Protein AF-A0A1Y5GGZ5-F1 (afdb_monomer_lite)

Foldseek 3Di:
DVLLVVLVVVLVVVPDDPVVVVVSVVVNVVVVVVVVVVVVVVVVVVVVVVVVVVVVPDDDPPPVPPDD

Secondary structure (DSSP, 8-state):
-HHHHHHHHHHHH--S-HHHHHHHHHHHHHHHHHHHHHHHHHHHHHHHHHHHHHHTT------TTS--

Sequence (68 aa):
MNELENIVENLEQGDLSLEDSMKLFERGLSLSQVSQSKLSQAEQKIQILLNKNGEQQLADFDDSESQR

Structure (mmCIF, N/CA/C/O backbone):
data_AF-A0A1Y5GGZ5-F1
#
_entry.id   AF-A0A1Y5GGZ5-F1
#
loop_
_atom_site.group_PDB
_atom_site.id
_atom_site.type_symbol
_atom_site.label_atom_id
_atom_site.label_alt_id
_atom_site.label_comp_id
_atom_site.label_asym_id
_atom_site.label_entity_id
_atom_site.label_seq_id
_atom_site.pdbx_PDB_ins_code
_atom_site.Cartn_x
_atom_site.Cartn_y
_atom_site.Cartn_z
_atom_site.occupancy
_atom_site.B_iso_or_equiv
_atom_site.auth_seq_id
_atom_site.auth_comp_id
_atom_site.auth_asym_id
_atom_site.auth_atom_id
_atom_site.pdbx_PDB_model_num
ATOM 1 N N . MET A 1 1 ? -7.189 2.020 -5.179 1.00 59.34 1 MET A N 1
ATOM 2 C CA . MET A 1 1 ? -6.515 0.722 -5.381 1.00 59.34 1 MET A CA 1
ATOM 3 C C . MET A 1 1 ? -5.860 0.663 -6.751 1.00 59.34 1 MET A C 1
ATOM 5 O O . MET A 1 1 ? -4.686 0.346 -6.799 1.00 59.34 1 MET A O 1
ATOM 9 N N . ASN A 1 2 ? -6.531 1.154 -7.794 1.00 82.62 2 ASN A N 1
ATOM 10 C CA . ASN A 1 2 ? -6.085 1.088 -9.193 1.00 82.62 2 ASN A CA 1
ATOM 11 C C . ASN A 1 2 ? -4.666 1.613 -9.498 1.00 82.62 2 ASN A C 1
ATOM 13 O O . ASN A 1 2 ? -4.018 1.095 -10.391 1.00 82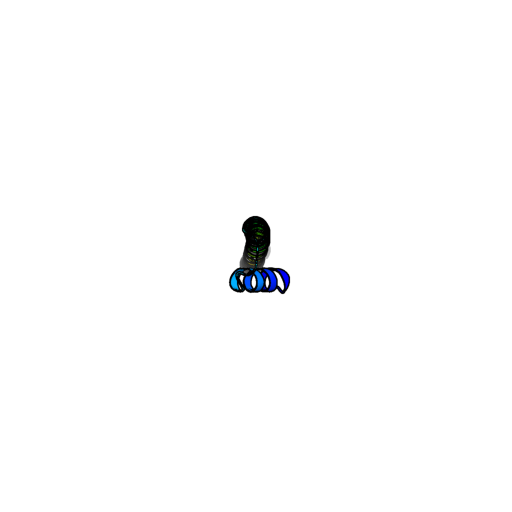.62 2 ASN A O 1
ATOM 17 N N . GLU A 1 3 ? -4.157 2.636 -8.800 1.00 88.94 3 GLU A N 1
ATOM 18 C CA . GLU A 1 3 ? -2.830 3.185 -9.135 1.00 88.94 3 GLU A CA 1
ATOM 19 C C . GLU A 1 3 ? -1.686 2.216 -8.797 1.00 88.94 3 GLU A C 1
ATOM 21 O O . GLU A 1 3 ? -0.778 2.044 -9.601 1.00 88.94 3 GLU A O 1
ATOM 26 N N . LEU A 1 4 ? -1.738 1.559 -7.633 1.00 89.12 4 LEU A N 1
ATOM 27 C CA . LEU A 1 4 ? -0.701 0.604 -7.235 1.00 89.12 4 LEU A CA 1
ATOM 28 C C . LEU A 1 4 ? -0.742 -0.655 -8.110 1.00 89.12 4 LEU A C 1
ATOM 30 O O . LEU A 1 4 ? 0.307 -1.152 -8.497 1.00 89.12 4 LEU A O 1
ATOM 34 N N . GLU A 1 5 ? -1.940 -1.129 -8.453 1.00 90.62 5 GLU A N 1
ATOM 35 C CA . GLU A 1 5 ? -2.141 -2.267 -9.361 1.00 90.62 5 GLU A CA 1
ATOM 36 C C . GLU A 1 5 ? -1.564 -1.975 -10.749 1.00 90.62 5 GLU A C 1
ATOM 38 O O . GLU A 1 5 ? -0.770 -2.762 -11.254 1.00 90.62 5 GLU A O 1
ATOM 43 N N . ASN A 1 6 ? -1.851 -0.795 -11.306 1.00 91.69 6 ASN A N 1
ATOM 44 C CA . ASN A 1 6 ? -1.273 -0.370 -12.579 1.00 91.69 6 ASN A CA 1
ATOM 45 C C . ASN A 1 6 ? 0.260 -0.272 -12.510 1.00 91.69 6 ASN A C 1
ATOM 47 O O . ASN A 1 6 ? 0.945 -0.588 -13.477 1.00 91.69 6 ASN A O 1
ATOM 51 N N . ILE A 1 7 ? 0.824 0.194 -11.391 1.00 91.75 7 ILE A N 1
ATOM 52 C CA . ILE A 1 7 ? 2.282 0.253 -11.209 1.00 91.75 7 ILE A CA 1
ATOM 53 C C . ILE A 1 7 ? 2.884 -1.153 -11.218 1.00 91.75 7 ILE A C 1
ATOM 55 O O . ILE A 1 7 ? 3.889 -1.369 -11.891 1.00 91.75 7 ILE A O 1
ATOM 59 N N . VAL A 1 8 ? 2.274 -2.099 -10.500 1.00 91.12 8 VAL A N 1
ATOM 60 C CA . VAL A 1 8 ? 2.723 -3.498 -10.465 1.00 91.12 8 VAL A CA 1
ATOM 61 C C . VAL A 1 8 ? 2.656 -4.113 -11.860 1.00 91.12 8 VAL A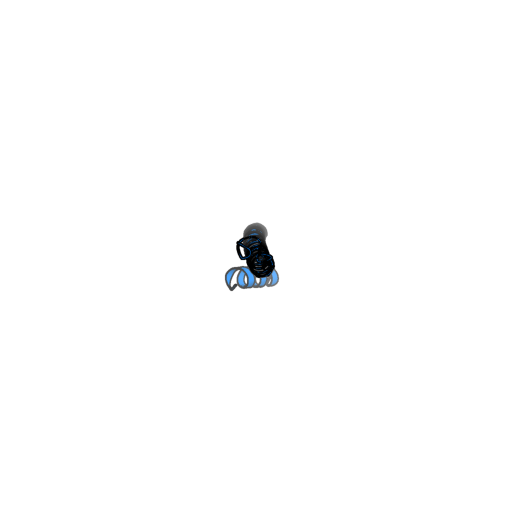 C 1
ATOM 63 O O . VAL A 1 8 ? 3.653 -4.658 -12.318 1.00 91.12 8 VAL A O 1
ATOM 66 N N . GLU A 1 9 ? 1.542 -3.939 -12.568 1.00 91.69 9 GLU A N 1
ATOM 67 C CA . GLU A 1 9 ? 1.367 -4.469 -13.923 1.00 91.69 9 GLU A CA 1
ATOM 68 C C . GLU A 1 9 ? 2.427 -3.923 -14.895 1.00 91.69 9 GLU A C 1
ATOM 70 O O . GLU A 1 9 ? 3.046 -4.684 -15.635 1.00 91.69 9 GLU A O 1
ATOM 75 N N . ASN A 1 10 ? 2.707 -2.616 -14.853 1.00 88.50 10 ASN A N 1
ATOM 76 C CA . ASN A 1 10 ? 3.742 -2.009 -15.697 1.00 88.50 10 ASN A CA 1
ATOM 77 C C . ASN A 1 10 ? 5.155 -2.515 -15.356 1.00 88.50 10 ASN A C 1
ATOM 79 O O . ASN A 1 10 ? 5.971 -2.709 -16.255 1.00 88.50 10 ASN A O 1
ATOM 83 N N . LEU A 1 11 ? 5.457 -2.738 -14.072 1.00 89.31 11 LEU A N 1
ATOM 84 C CA . LEU A 1 11 ? 6.745 -3.297 -13.648 1.00 89.31 11 LEU A CA 1
ATOM 85 C C . LEU A 1 11 ? 6.902 -4.764 -14.076 1.00 89.31 11 LEU A C 1
ATOM 87 O O . LEU A 1 11 ? 8.001 -5.172 -14.445 1.00 89.31 11 LEU A O 1
ATOM 91 N N . GLU A 1 12 ? 5.819 -5.544 -14.062 1.00 90.06 12 GLU A N 1
ATOM 92 C CA . GLU A 1 12 ? 5.810 -6.948 -14.491 1.00 90.06 12 GLU A CA 1
ATOM 93 C C . GLU A 1 12 ? 5.933 -7.117 -16.012 1.00 90.06 12 GLU A C 1
ATOM 95 O O . GLU A 1 12 ? 6.485 -8.119 -16.467 1.00 90.06 12 GLU A O 1
ATOM 100 N N . GLN A 1 13 ? 5.475 -6.138 -16.802 1.00 89.81 13 GLN A N 1
ATOM 101 C CA . GLN A 1 13 ? 5.610 -6.155 -18.265 1.00 89.81 13 GLN A CA 1
ATOM 102 C C . GLN A 1 13 ? 7.068 -6.049 -18.739 1.00 89.81 13 GLN A C 1
ATOM 104 O O . GLN A 1 13 ? 7.403 -6.587 -19.790 1.00 89.81 13 GLN A O 1
ATOM 109 N N . GLY A 1 14 ? 7.948 -5.393 -17.976 1.00 83.81 14 GLY A N 1
ATOM 110 C CA . GLY A 1 14 ? 9.393 -5.375 -18.246 1.00 83.81 14 GLY A CA 1
ATOM 111 C C . GLY A 1 14 ? 9.852 -4.524 -19.441 1.00 83.81 14 GLY A C 1
ATOM 112 O O . GLY A 1 14 ? 11.050 -4.469 -19.706 1.00 83.81 14 GLY A O 1
ATOM 113 N N . ASP A 1 15 ? 8.944 -3.816 -20.119 1.00 88.88 15 ASP A N 1
ATOM 114 C CA . ASP A 1 15 ? 9.243 -2.945 -21.273 1.00 88.88 15 ASP A CA 1
ATOM 115 C C . ASP A 1 15 ? 9.698 -1.523 -20.877 1.00 88.88 15 ASP A C 1
ATOM 117 O O . ASP A 1 15 ? 9.846 -0.629 -21.714 1.00 88.88 15 ASP A O 1
ATOM 121 N N . LEU A 1 16 ? 9.920 -1.289 -19.583 1.00 89.00 16 LEU A N 1
ATOM 122 C CA . LEU A 1 16 ? 10.293 0.009 -19.037 1.00 89.00 16 LEU A CA 1
ATOM 123 C C . LEU A 1 16 ? 11.806 0.215 -19.040 1.00 89.00 16 LEU A C 1
ATOM 125 O O . LEU A 1 16 ? 12.593 -0.697 -18.780 1.00 89.00 16 LEU A O 1
ATOM 129 N N . SER A 1 17 ? 12.225 1.466 -19.232 1.00 93.88 17 SER A N 1
ATOM 130 C CA . SER A 1 17 ? 13.605 1.843 -18.945 1.00 93.88 17 SER A CA 1
ATOM 131 C C . SER A 1 17 ? 13.915 1.645 -17.454 1.00 93.88 17 SER A C 1
ATOM 133 O O . SER A 1 17 ? 13.020 1.656 -16.601 1.00 93.88 17 SER A O 1
ATOM 135 N N . LEU A 1 18 ? 15.198 1.495 -17.113 1.00 90.06 18 LEU A N 1
ATOM 136 C CA . LEU A 1 18 ? 15.621 1.401 -15.713 1.00 90.06 18 LEU A CA 1
ATOM 137 C C . LEU A 1 18 ? 15.188 2.639 -14.914 1.00 90.06 18 LEU A C 1
ATOM 139 O O . LEU A 1 18 ? 14.738 2.513 -13.780 1.00 90.06 18 LEU A O 1
ATOM 143 N N . GLU A 1 19 ? 15.298 3.828 -15.507 1.00 94.06 19 GLU A N 1
ATOM 144 C CA . GLU A 1 19 ? 14.910 5.075 -14.849 1.00 94.06 19 GLU A CA 1
ATOM 145 C C . GLU A 1 19 ? 13.403 5.111 -14.554 1.00 94.06 19 GLU A C 1
ATOM 147 O O . GLU A 1 19 ? 12.995 5.467 -13.446 1.00 94.06 19 GLU A O 1
ATOM 152 N N . ASP A 1 20 ? 12.574 4.689 -15.508 1.00 92.06 20 ASP A N 1
ATOM 153 C CA . ASP A 1 20 ? 11.119 4.660 -15.333 1.00 92.06 20 ASP A CA 1
ATOM 154 C C . ASP A 1 20 ? 10.688 3.581 -14.336 1.00 92.06 20 ASP A C 1
ATOM 156 O O . ASP A 1 20 ? 9.821 3.822 -13.495 1.00 92.06 20 ASP A O 1
ATOM 160 N N . SER A 1 21 ? 11.359 2.427 -14.356 1.00 92.00 21 SER A N 1
ATOM 161 C CA . SER A 1 21 ? 11.161 1.352 -13.378 1.00 92.00 21 SER A CA 1
ATOM 162 C C . SER A 1 21 ? 11.454 1.826 -11.953 1.00 92.00 21 SER A C 1
ATOM 164 O O . SER A 1 21 ? 10.688 1.545 -11.032 1.00 92.00 21 SER A O 1
ATOM 166 N N . MET A 1 22 ? 12.523 2.608 -11.764 1.00 94.25 22 MET A N 1
ATOM 167 C CA . MET A 1 22 ? 12.881 3.169 -10.457 1.00 94.25 22 MET A CA 1
ATOM 168 C C . MET A 1 22 ? 11.844 4.193 -9.976 1.00 94.25 22 MET A C 1
ATOM 170 O O . MET A 1 22 ? 11.412 4.126 -8.825 1.00 94.25 22 MET A O 1
ATOM 174 N N . LYS A 1 23 ? 11.362 5.081 -10.857 1.00 95.12 23 LYS A N 1
ATOM 175 C CA . LYS A 1 23 ? 10.293 6.044 -10.520 1.00 95.12 23 LYS A CA 1
ATOM 176 C C . LYS A 1 23 ? 8.994 5.344 -10.117 1.00 95.12 23 LYS A C 1
ATOM 178 O O . LYS A 1 23 ? 8.349 5.734 -9.142 1.00 95.12 23 LYS A O 1
ATOM 183 N N . LEU A 1 24 ? 8.605 4.306 -10.857 1.00 94.31 24 LEU A N 1
ATOM 184 C CA . LEU A 1 24 ? 7.406 3.521 -10.568 1.00 94.31 24 LEU A CA 1
ATOM 185 C C . LEU A 1 24 ? 7.540 2.747 -9.255 1.00 94.31 24 LEU A C 1
ATOM 187 O O . LEU A 1 24 ? 6.601 2.736 -8.459 1.00 94.31 24 LEU A O 1
ATOM 191 N N . PHE A 1 25 ? 8.714 2.183 -8.976 1.00 91.44 25 PHE A N 1
ATOM 192 C CA . PHE A 1 25 ? 8.997 1.520 -7.707 1.00 91.44 25 PHE A CA 1
ATOM 193 C C . PHE A 1 25 ? 8.885 2.478 -6.511 1.00 91.44 25 PHE A C 1
ATOM 195 O O . PHE A 1 25 ? 8.180 2.178 -5.545 1.00 91.44 25 PHE A O 1
ATOM 202 N N . GLU A 1 26 ? 9.510 3.658 -6.580 1.00 95.44 26 GLU A N 1
ATOM 203 C CA . GLU A 1 26 ? 9.411 4.682 -5.529 1.00 95.44 26 GLU A CA 1
ATOM 204 C C . GLU A 1 26 ? 7.959 5.114 -5.291 1.00 95.44 26 GLU A C 1
ATOM 206 O O . GLU A 1 26 ? 7.503 5.231 -4.146 1.00 95.44 26 GLU A O 1
ATOM 211 N N . ARG A 1 27 ? 7.196 5.294 -6.375 1.00 95.00 27 ARG A N 1
ATOM 212 C CA . ARG A 1 27 ? 5.772 5.623 -6.294 1.00 95.00 27 ARG A CA 1
ATOM 213 C C . ARG A 1 27 ? 4.970 4.504 -5.633 1.00 95.00 27 ARG A C 1
ATOM 215 O O . ARG A 1 27 ? 4.161 4.785 -4.746 1.00 95.00 27 ARG A O 1
ATOM 222 N N . GLY A 1 28 ? 5.210 3.253 -6.021 1.00 93.25 28 GLY A N 1
ATOM 223 C CA . GLY A 1 28 ? 4.572 2.079 -5.429 1.00 93.25 28 GLY A CA 1
ATOM 224 C C . GLY A 1 28 ? 4.853 1.962 -3.929 1.00 93.25 28 GLY A C 1
ATOM 225 O O . GLY A 1 28 ? 3.931 1.747 -3.137 1.00 93.25 28 GLY A O 1
ATOM 226 N N . LEU A 1 29 ? 6.099 2.207 -3.514 1.00 94.00 29 LEU A N 1
ATOM 227 C CA . LEU A 1 29 ? 6.493 2.208 -2.106 1.00 94.00 29 LEU A CA 1
ATOM 228 C C . LEU A 1 29 ? 5.750 3.287 -1.305 1.00 94.00 29 LEU A C 1
ATOM 230 O O . LEU A 1 29 ? 5.213 2.999 -0.234 1.00 94.00 29 LEU A O 1
ATOM 234 N N . SER A 1 30 ? 5.659 4.508 -1.838 1.00 95.19 30 SER A N 1
ATOM 235 C CA . SER A 1 30 ? 4.914 5.603 -1.204 1.00 95.19 30 SER A CA 1
ATOM 236 C C . SER A 1 30 ? 3.429 5.263 -1.025 1.00 95.19 30 SER A C 1
ATOM 238 O O . SER A 1 30 ? 2.866 5.436 0.060 1.00 95.19 30 SER A O 1
ATOM 240 N N . LEU A 1 31 ? 2.789 4.711 -2.059 1.00 93.69 31 LEU A N 1
ATOM 241 C CA . LEU A 1 31 ? 1.382 4.300 -2.008 1.00 93.69 31 LEU A CA 1
ATOM 242 C C . LEU A 1 31 ? 1.138 3.172 -0.991 1.00 93.69 31 LEU A C 1
ATOM 244 O O . LEU A 1 31 ? 0.123 3.179 -0.283 1.00 93.69 31 LEU A O 1
ATOM 248 N N . SER A 1 32 ? 2.079 2.232 -0.881 1.00 91.62 32 SER A N 1
ATOM 249 C CA . SER A 1 32 ? 2.037 1.156 0.113 1.00 91.62 32 SER A CA 1
ATOM 250 C C . SER A 1 32 ? 2.107 1.707 1.543 1.00 91.62 32 SER A C 1
ATOM 252 O O . SER A 1 32 ? 1.255 1.391 2.376 1.00 91.62 32 SER A O 1
ATOM 254 N N . GLN A 1 33 ? 3.031 2.635 1.811 1.00 94.19 33 GLN A N 1
ATOM 255 C CA . GLN A 1 33 ? 3.158 3.289 3.120 1.00 94.19 33 GLN A CA 1
ATOM 256 C C . GLN A 1 33 ? 1.884 4.040 3.528 1.00 94.19 33 GLN A C 1
ATOM 258 O O . GLN A 1 33 ? 1.439 3.943 4.674 1.00 94.19 33 GLN A O 1
ATOM 263 N N . VAL A 1 34 ? 1.252 4.754 2.591 1.00 93.50 34 VAL A N 1
ATOM 264 C CA . VAL A 1 34 ? -0.027 5.439 2.845 1.00 93.50 34 VAL A CA 1
AT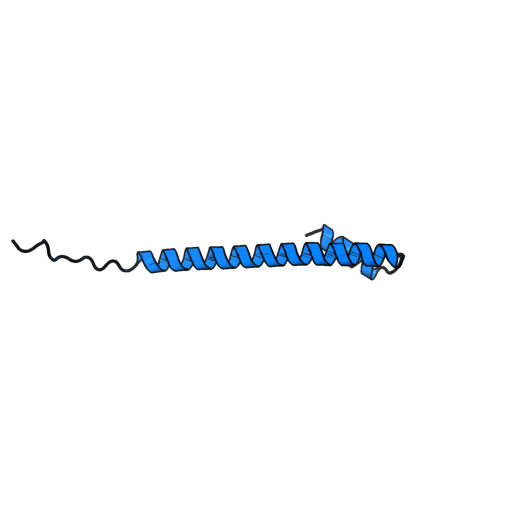OM 265 C C . VAL A 1 34 ? -1.121 4.439 3.221 1.00 93.50 34 VAL A C 1
ATOM 267 O O . VAL A 1 34 ? -1.902 4.696 4.140 1.00 93.50 34 VAL A O 1
ATOM 270 N N . SER A 1 35 ? -1.184 3.298 2.536 1.00 90.88 35 SER A N 1
ATOM 271 C CA . SER A 1 35 ? -2.169 2.248 2.818 1.00 90.88 35 SER A CA 1
ATOM 272 C C . SER A 1 35 ? -1.953 1.636 4.203 1.00 90.88 35 SER A C 1
ATOM 274 O O . SER A 1 35 ? -2.907 1.512 4.972 1.00 90.88 35 SER A O 1
ATOM 276 N N . GLN A 1 36 ? -0.698 1.364 4.569 1.00 92.88 36 GLN A N 1
ATOM 277 C CA . GLN A 1 36 ? -0.333 0.868 5.896 1.00 92.88 36 GLN A CA 1
ATOM 278 C C . GLN A 1 36 ? -0.696 1.864 7.005 1.00 92.88 36 GLN A C 1
ATOM 280 O O . GLN A 1 36 ? -1.233 1.473 8.042 1.00 92.88 36 GLN A O 1
ATOM 285 N N . SER A 1 37 ? -0.453 3.161 6.786 1.00 94.62 37 SER A N 1
ATOM 286 C CA . SER A 1 37 ? -0.820 4.207 7.746 1.00 94.62 37 SER A CA 1
ATOM 287 C C . SER A 1 37 ? -2.334 4.284 7.948 1.00 94.62 37 SER A C 1
ATOM 289 O O . SER A 1 37 ? -2.802 4.356 9.083 1.00 94.62 37 SER A O 1
ATOM 291 N N . LYS A 1 38 ? -3.118 4.210 6.865 1.00 93.56 38 LYS A N 1
ATOM 292 C CA . LYS A 1 38 ? -4.586 4.192 6.947 1.00 93.56 38 LYS A CA 1
ATOM 293 C C . LYS A 1 38 ? -5.104 2.979 7.714 1.00 93.56 38 LYS A C 1
ATOM 295 O O . LYS A 1 38 ? -6.016 3.134 8.522 1.00 93.56 38 LYS A O 1
ATOM 300 N N . LEU A 1 39 ? -4.523 1.802 7.479 1.00 95.44 39 LEU A N 1
ATOM 301 C CA . LEU A 1 39 ? -4.887 0.586 8.203 1.00 95.44 39 LEU A CA 1
ATOM 302 C C . LEU A 1 39 ? -4.607 0.740 9.703 1.00 95.44 39 LEU A C 1
ATOM 304 O O . LEU A 1 39 ? -5.507 0.539 10.511 1.00 95.44 39 LEU A O 1
ATOM 308 N N . SER A 1 40 ? -3.413 1.214 10.061 1.00 95.69 40 SER A N 1
ATOM 309 C CA . SER A 1 40 ? -3.037 1.456 11.459 1.00 95.69 40 SER A CA 1
ATOM 310 C C . SER A 1 40 ? -3.961 2.470 12.150 1.00 95.69 40 SER A C 1
ATOM 312 O O . SER A 1 40 ? -4.406 2.250 13.276 1.00 95.69 40 SER A O 1
ATOM 314 N N . GLN A 1 41 ? -4.334 3.555 11.463 1.00 95.56 41 GLN A N 1
ATOM 315 C CA . GLN A 1 41 ? -5.301 4.527 11.988 1.00 95.56 41 GLN A CA 1
ATOM 316 C C . GLN A 1 41 ? -6.690 3.910 12.205 1.00 95.56 41 GLN A C 1
ATOM 318 O O . GLN A 1 41 ? -7.363 4.223 13.190 1.00 95.56 41 GLN A O 1
ATOM 323 N N . ALA A 1 42 ? -7.135 3.037 11.298 1.00 94.94 42 ALA A N 1
ATOM 324 C CA . ALA A 1 42 ? -8.403 2.331 11.441 1.00 94.94 42 ALA A CA 1
ATOM 325 C C . ALA A 1 42 ? -8.380 1.370 12.641 1.00 94.94 42 ALA A C 1
ATOM 327 O O . ALA A 1 42 ? -9.309 1.391 13.449 1.00 94.94 42 ALA A O 1
ATOM 328 N N . GLU A 1 43 ? -7.304 0.598 12.807 1.00 94.69 43 GLU A N 1
ATOM 329 C CA . GLU A 1 43 ? -7.092 -0.288 13.959 1.00 94.69 43 GLU A CA 1
ATOM 330 C C . GLU A 1 43 ? -7.113 0.490 15.278 1.00 94.69 43 GLU A C 1
ATOM 332 O O . GLU A 1 43 ? -7.840 0.126 16.205 1.00 94.69 43 GLU A O 1
ATOM 337 N N . GLN A 1 44 ? -6.393 1.613 15.347 1.00 94.88 44 GLN A N 1
ATOM 338 C CA . GLN A 1 44 ? -6.385 2.481 16.525 1.00 94.88 44 GLN A CA 1
ATOM 339 C C . GLN A 1 44 ? -7.790 3.010 16.841 1.00 94.88 44 GLN A C 1
ATOM 341 O O . GLN A 1 44 ? -8.215 3.021 17.998 1.00 94.88 44 GLN A O 1
ATOM 346 N N . LYS A 1 45 ? -8.544 3.430 15.820 1.00 92.88 45 LYS A N 1
ATOM 347 C CA . LYS A 1 45 ? -9.917 3.913 16.003 1.00 92.88 45 LYS A CA 1
ATOM 348 C C . LYS A 1 45 ? -10.831 2.816 16.549 1.00 92.88 45 LYS A C 1
ATOM 350 O O . LYS A 1 45 ? -11.641 3.101 17.428 1.00 92.88 45 LYS A O 1
ATOM 355 N N . ILE A 1 46 ? -10.687 1.580 16.068 1.00 93.62 46 ILE A N 1
ATOM 356 C CA . ILE A 1 46 ? -11.428 0.421 16.582 1.00 93.62 46 ILE A CA 1
ATOM 357 C C . ILE A 1 46 ? -11.085 0.179 18.054 1.00 93.62 46 ILE A C 1
ATOM 359 O O . ILE A 1 46 ? -11.999 0.056 18.865 1.00 93.62 46 ILE A O 1
ATOM 363 N N . GLN A 1 47 ? -9.801 0.185 18.425 1.00 89.88 47 GLN A N 1
ATOM 364 C CA . GLN A 1 47 ? -9.386 0.006 19.822 1.00 89.88 47 GLN A CA 1
ATOM 365 C C . GLN A 1 47 ? -9.983 1.072 20.748 1.00 89.88 47 GLN A C 1
ATOM 367 O O . GLN A 1 47 ? -10.518 0.739 21.802 1.00 89.88 47 GLN A O 1
ATOM 372 N N . ILE A 1 48 ? -9.964 2.346 20.343 1.00 91.38 48 ILE A N 1
ATOM 373 C CA . ILE A 1 48 ? -10.572 3.434 21.125 1.00 91.38 48 ILE A CA 1
ATOM 374 C C . ILE A 1 48 ? -12.077 3.203 21.308 1.00 91.38 48 ILE A C 1
ATOM 376 O O . ILE A 1 48 ? -12.597 3.414 22.400 1.00 91.38 48 ILE A O 1
ATOM 380 N N . LEU A 1 49 ? -12.787 2.782 20.258 1.00 90.62 49 LEU A N 1
ATOM 381 C CA . LEU A 1 49 ? -14.225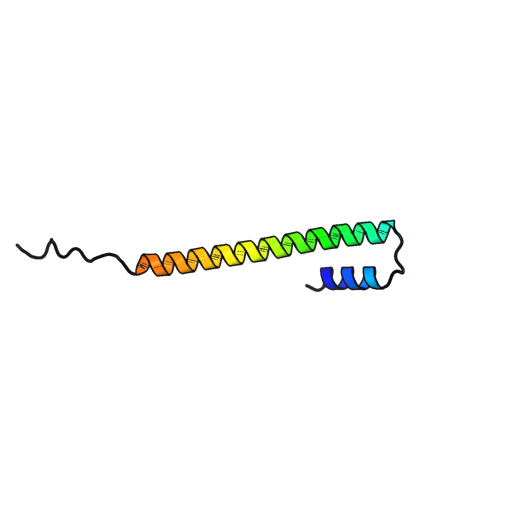 2.512 20.338 1.00 90.62 49 LEU A CA 1
ATOM 382 C C . LEU A 1 49 ? -14.538 1.329 21.263 1.00 90.62 49 LEU A C 1
ATOM 384 O O . LEU A 1 49 ? -15.479 1.416 22.048 1.00 90.62 49 LEU A O 1
ATOM 388 N N . LEU A 1 50 ? -13.740 0.259 21.211 1.00 88.94 50 LEU A N 1
ATOM 389 C CA . LEU A 1 50 ? -13.883 -0.895 22.102 1.00 88.94 50 LEU A CA 1
ATOM 390 C C . LEU A 1 50 ? -13.624 -0.519 23.566 1.00 88.94 50 LEU A C 1
ATOM 392 O O . LEU A 1 50 ? -14.422 -0.876 24.429 1.00 88.94 50 LEU A O 1
ATOM 396 N N . ASN A 1 51 ? -12.570 0.256 23.836 1.00 83.38 51 ASN A N 1
ATOM 397 C CA . ASN A 1 51 ? -12.246 0.718 25.188 1.00 83.38 51 ASN A CA 1
ATOM 398 C C . ASN A 1 51 ? -13.334 1.642 25.752 1.00 83.38 51 ASN A C 1
ATOM 400 O O . ASN A 1 51 ? -13.749 1.458 26.891 1.00 83.38 51 ASN A O 1
ATOM 404 N N . LYS A 1 52 ? -13.876 2.564 24.942 1.00 74.75 52 LYS A N 1
ATOM 405 C CA . LYS A 1 52 ? -15.010 3.413 25.353 1.00 74.75 52 LYS A CA 1
ATOM 406 C C . LYS A 1 52 ? -16.258 2.601 25.697 1.00 74.75 52 LYS A C 1
ATOM 408 O O . LYS A 1 52 ? -16.938 2.921 26.664 1.00 74.75 52 LYS A O 1
ATOM 413 N N . ASN A 1 53 ? -16.549 1.547 24.935 1.00 66.31 53 ASN A N 1
ATOM 414 C CA . ASN A 1 53 ? -17.670 0.656 25.237 1.00 66.31 53 ASN A CA 1
ATOM 415 C C . ASN A 1 53 ? -17.442 -0.162 26.523 1.00 66.31 53 ASN A C 1
ATOM 417 O O . ASN A 1 53 ? -18.405 -0.473 27.217 1.00 66.31 53 ASN A O 1
ATOM 421 N N . GLY A 1 54 ? -16.188 -0.509 26.836 1.00 59.81 54 GLY A N 1
ATOM 422 C CA . GLY A 1 54 ? -15.812 -1.205 28.071 1.00 59.81 54 GLY A CA 1
ATOM 423 C C . GLY A 1 54 ? -15.845 -0.312 29.316 1.00 59.81 54 GLY A C 1
ATOM 424 O O . GLY A 1 54 ? -16.305 -0.749 30.366 1.00 59.81 54 GLY A O 1
ATOM 425 N N . GLU A 1 55 ? -15.432 0.954 29.201 1.00 56.78 55 GLU A N 1
ATOM 426 C CA . GLU A 1 55 ? -15.479 1.938 30.299 1.00 56.78 55 GLU A CA 1
ATOM 427 C C . GLU A 1 55 ? -16.911 2.351 30.675 1.00 56.78 55 GLU A C 1
ATOM 429 O O . GLU A 1 55 ? -17.172 2.700 31.822 1.00 56.78 55 GLU A O 1
ATOM 434 N N . GLN A 1 56 ? -17.872 2.262 29.748 1.00 56.03 56 GLN A N 1
ATOM 435 C CA . GLN A 1 56 ? -19.280 2.565 30.035 1.00 56.03 56 GLN A CA 1
ATOM 436 C C . GLN A 1 56 ? -20.003 1.505 30.890 1.00 56.03 56 GLN A C 1
ATOM 438 O O . GLN A 1 56 ? -21.162 1.724 31.238 1.00 56.03 56 GLN A O 1
ATOM 443 N N . GLN A 1 57 ? -19.373 0.375 31.236 1.00 56.25 57 GLN A N 1
ATOM 444 C CA . GLN A 1 57 ? -20.047 -0.715 31.959 1.00 56.25 57 GLN A CA 1
ATOM 445 C C . GLN A 1 57 ? -19.849 -0.741 33.478 1.00 56.25 57 GLN A C 1
ATOM 447 O O . GLN A 1 57 ? -20.550 -1.507 34.132 1.00 56.25 57 GLN A O 1
ATOM 452 N N . LEU A 1 58 ? -18.966 0.066 34.070 1.00 61.22 58 LEU A N 1
ATOM 453 C CA . LEU A 1 58 ? -18.726 0.008 35.518 1.00 61.22 58 LEU A CA 1
ATOM 454 C C . LEU A 1 58 ? -18.567 1.406 36.117 1.00 61.22 58 LEU A C 1
ATOM 456 O O . LEU A 1 58 ? -17.466 1.864 36.406 1.00 61.22 58 LEU A O 1
ATOM 460 N N . ALA A 1 59 ? -19.697 2.072 36.332 1.00 59.47 59 ALA A N 1
ATOM 461 C CA . ALA A 1 59 ? -19.832 2.913 37.510 1.00 59.47 59 ALA A CA 1
ATOM 462 C C . ALA A 1 59 ? -20.661 2.100 38.507 1.00 59.47 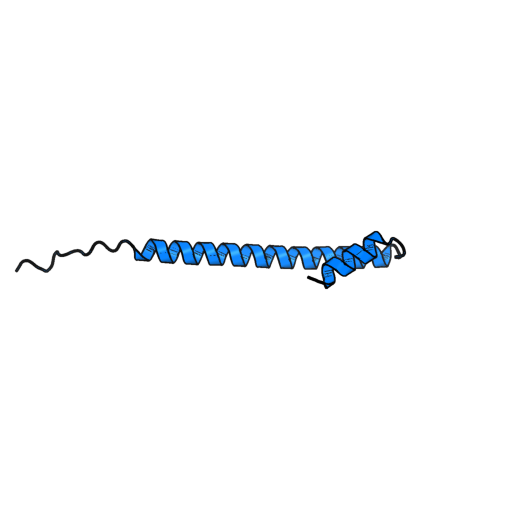59 ALA A C 1
ATOM 464 O O . ALA A 1 59 ? -21.852 1.885 38.272 1.00 59.47 59 ALA A O 1
ATOM 465 N N . ASP A 1 60 ? -20.031 1.611 39.577 1.00 61.28 60 ASP A N 1
ATOM 466 C CA . ASP A 1 60 ? -20.788 1.138 40.731 1.00 61.28 60 ASP A CA 1
ATOM 467 C C . ASP A 1 60 ? -21.645 2.313 41.202 1.00 61.28 60 ASP A C 1
ATOM 469 O O . ASP A 1 60 ? -21.143 3.403 41.490 1.00 61.28 60 ASP A O 1
ATOM 473 N N . PHE A 1 61 ? -22.959 2.112 41.188 1.00 60.59 61 PHE A N 1
ATOM 474 C CA . PHE A 1 61 ? -23.897 3.069 41.742 1.00 60.59 61 PHE A CA 1
ATOM 475 C C . PHE A 1 61 ? -23.697 3.048 43.259 1.00 60.59 61 PHE A C 1
ATOM 477 O O . PHE A 1 61 ? -24.172 2.134 43.932 1.00 60.59 61 PHE A O 1
ATOM 484 N N . ASP A 1 62 ? -22.926 3.999 43.787 1.00 63.12 62 ASP A N 1
ATOM 485 C CA . ASP A 1 62 ? -22.767 4.158 45.230 1.00 63.12 62 ASP A CA 1
ATOM 486 C C . ASP A 1 62 ? -24.081 4.701 45.811 1.00 63.12 62 ASP A C 1
ATOM 488 O O . ASP A 1 62 ? -24.343 5.902 45.800 1.00 63.12 62 ASP A O 1
ATOM 492 N N . ASP A 1 63 ? -24.942 3.794 46.277 1.00 57.66 63 ASP A N 1
ATOM 493 C CA . ASP A 1 63 ? -26.220 4.083 46.948 1.00 57.66 63 ASP A CA 1
ATOM 494 C C . ASP A 1 63 ? -26.006 4.503 48.418 1.00 57.66 63 ASP A C 1
ATOM 496 O O . ASP A 1 63 ? -26.763 4.137 49.319 1.00 57.66 63 ASP A O 1
ATOM 500 N N . SER A 1 64 ? -24.935 5.254 48.694 1.00 57.69 64 SER A N 1
ATOM 501 C CA . SER A 1 64 ? -24.589 5.714 50.042 1.00 57.69 64 SER A CA 1
ATOM 502 C C . SER A 1 64 ? -25.391 6.947 50.498 1.00 57.69 64 SER A C 1
ATOM 504 O O . SER A 1 64 ? -25.284 7.349 51.656 1.00 57.69 64 SER A O 1
ATOM 506 N N . GLU A 1 65 ? -26.274 7.503 49.654 1.00 57.78 65 GLU A N 1
ATOM 507 C CA . GLU A 1 65 ? -27.170 8.626 50.005 1.00 57.78 65 GLU A CA 1
ATOM 508 C C . GLU A 1 65 ? -28.627 8.234 50.350 1.00 57.78 65 GLU A C 1
ATOM 510 O O . GLU A 1 65 ? -29.426 9.108 50.698 1.00 57.78 65 GLU A O 1
ATOM 515 N N . SER A 1 66 ? -29.000 6.945 50.337 1.00 53.38 66 SER A N 1
ATOM 516 C CA . SER A 1 66 ? -30.395 6.513 50.579 1.00 53.38 66 SER A CA 1
ATOM 517 C C . SER A 1 66 ? -30.756 6.165 52.034 1.00 53.38 66 SER A C 1
ATOM 519 O O . SER A 1 66 ? -31.887 5.754 52.296 1.00 53.38 66 SER A O 1
ATOM 521 N N . GLN A 1 67 ? -29.867 6.359 53.013 1.00 47.12 67 GLN A N 1
ATOM 522 C CA . GLN A 1 67 ? -30.203 6.165 54.434 1.00 47.12 67 GLN A CA 1
ATOM 523 C C . GLN A 1 67 ? -29.982 7.444 55.247 1.00 47.12 67 GLN A C 1
ATOM 525 O O . GLN A 1 67 ? -28.973 7.623 55.927 1.00 47.12 67 GLN A O 1
ATOM 530 N N . ARG A 1 68 ? -30.976 8.335 55.156 1.00 43.06 68 ARG A N 1
ATOM 531 C CA . ARG A 1 68 ? -31.360 9.208 56.274 1.00 43.06 68 ARG A CA 1
ATOM 532 C C . ARG A 1 68 ? -31.995 8.396 57.395 1.00 43.06 68 ARG A C 1
ATOM 534 O O . ARG A 1 68 ? -32.69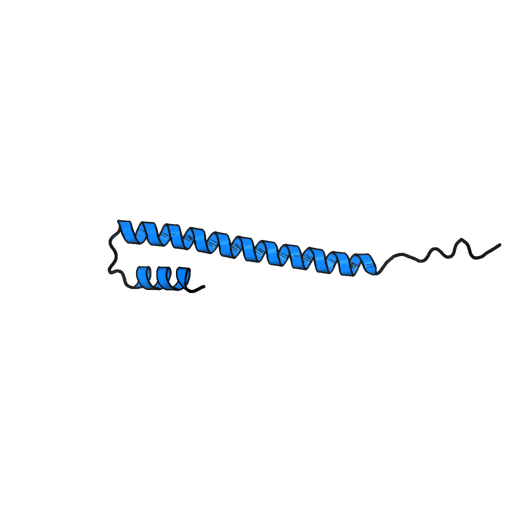8 7.413 57.070 1.00 43.06 68 ARG A O 1
#

pLDDT: mean 83.02, std 15.37, range [43.06, 95.69]

Radius of gyration: 25.5 Å; chains: 1; bounding box: 47×16×78 Å